Protein AF-A0A932MAD6-F1 (afdb_monomer)

Foldseek 3Di:
DDDDDDPPPPDDDDDPCNVCVVVVVDDDPVNDDDVPDDDDDDDDDPDPDDDDPDDDCPVVD

Radius of gyration: 25.14 Å; Cα contacts (8 Å, |Δi|>4): 6; chains: 1; bounding box: 43×48×54 Å

Solvent-accessible surface area (backbone atoms only — not comparable to full-atom values): 4730 Å² total; per-residue (Å²): 129,87,80,81,87,55,98,60,69,94,56,96,68,84,59,90,68,48,62,37,59,77,71,64,68,56,82,50,88,85,71,68,83,59,94,87,68,79,86,86,84,83,91,72,79,95,57,98,80,79,83,86,87,80,84,88,56,81,90,77,110

Sequence (61 aa):
MAQKEFSVVGKKIPRIDGYERVTGQAQYTGDYQLPGMLYARVLRSPYPHAKIISIDASKAE

Structure (mmCIF, N/CA/C/O backbone):
data_AF-A0A932MAD6-F1
#
_entry.id   AF-A0A932MAD6-F1
#
loop_
_atom_site.group_PDB
_atom_site.id
_atom_site.type_symbol
_atom_site.label_atom_id
_atom_site.label_alt_id
_atom_site.label_comp_id
_atom_site.label_asym_id
_atom_site.label_entity_id
_atom_site.label_seq_id
_atom_site.pdbx_PDB_ins_code
_atom_site.Cartn_x
_atom_site.Cartn_y
_atom_site.Cartn_z
_atom_site.occupancy
_atom_site.B_iso_or_equiv
_atom_site.auth_seq_id
_atom_site.auth_comp_id
_atom_site.auth_asym_id
_atom_site.auth_atom_id
_atom_site.pdbx_PDB_model_num
ATOM 1 N N . MET A 1 1 ? -18.173 35.647 29.516 1.00 49.97 1 MET A N 1
ATOM 2 C CA . MET A 1 1 ? -19.142 35.121 28.530 1.00 49.97 1 MET A CA 1
ATOM 3 C C . MET A 1 1 ? -19.611 33.763 29.019 1.00 49.97 1 MET A C 1
ATOM 5 O O . MET A 1 1 ? -18.759 32.971 29.399 1.00 49.97 1 MET A O 1
ATOM 9 N N . ALA A 1 2 ? -20.921 33.527 29.103 1.00 60.84 2 ALA A N 1
ATOM 10 C CA . ALA A 1 2 ? -21.455 32.253 29.582 1.00 60.84 2 ALA A CA 1
ATOM 11 C C . ALA A 1 2 ? -21.028 31.126 28.630 1.00 60.84 2 ALA A C 1
ATOM 13 O O . ALA A 1 2 ? -21.260 31.205 27.423 1.00 60.84 2 ALA A O 1
ATOM 14 N N . GLN A 1 3 ? -20.343 30.118 29.164 1.00 71.00 3 GLN A N 1
ATOM 15 C CA . GLN A 1 3 ? -19.878 28.975 28.391 1.00 71.00 3 GLN A CA 1
ATOM 16 C C . GLN A 1 3 ? -21.105 28.120 28.046 1.00 71.00 3 GLN A C 1
ATOM 18 O O . GLN A 1 3 ? -21.802 27.648 28.939 1.00 71.00 3 GLN A O 1
ATOM 23 N N . LYS A 1 4 ? -21.427 27.994 26.753 1.00 80.62 4 LYS A N 1
ATOM 24 C CA . LYS A 1 4 ? -22.522 27.132 26.285 1.00 80.62 4 LYS A CA 1
ATOM 25 C C . LYS A 1 4 ? -22.159 25.679 26.592 1.00 80.62 4 LYS A C 1
ATOM 27 O O . LYS A 1 4 ? -21.159 25.186 26.076 1.00 80.62 4 LYS A O 1
ATOM 32 N N . GLU A 1 5 ? -22.966 25.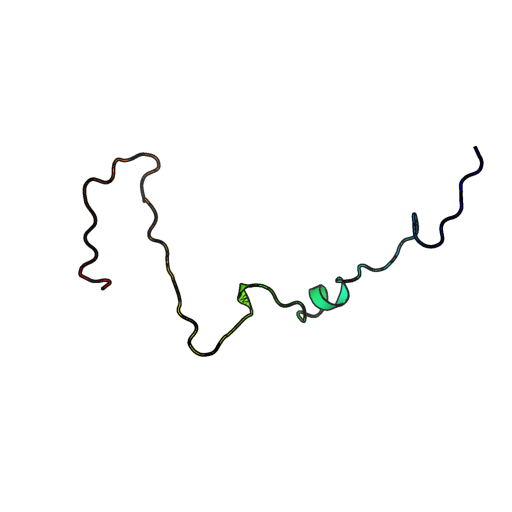003 27.405 1.00 85.69 5 GLU A N 1
ATOM 33 C CA . GLU A 1 5 ? -22.848 23.558 27.591 1.00 85.69 5 GLU A CA 1
ATOM 34 C C . GLU A 1 5 ? -23.361 22.838 26.342 1.00 85.69 5 GLU A C 1
ATOM 36 O O . GLU A 1 5 ? -24.521 22.974 25.947 1.00 85.69 5 GLU A O 1
ATOM 41 N N . PHE A 1 6 ? -22.480 22.072 25.706 1.00 89.44 6 PHE A N 1
ATOM 42 C CA . PHE A 1 6 ? -22.817 21.265 24.542 1.00 89.44 6 PHE A CA 1
ATOM 43 C C . PHE A 1 6 ? -23.019 19.805 24.944 1.00 89.44 6 PHE A C 1
ATOM 45 O O . PHE A 1 6 ? -22.331 19.262 25.811 1.00 89.44 6 PHE A O 1
ATOM 52 N N . SER A 1 7 ? -23.949 19.125 24.272 1.00 89.94 7 SER A N 1
ATOM 53 C CA . SER A 1 7 ? -24.230 17.710 24.529 1.00 89.94 7 SER A CA 1
ATOM 54 C C . SER A 1 7 ? -23.054 16.793 24.175 1.00 89.94 7 SER A C 1
ATOM 56 O O . SER A 1 7 ? -22.892 15.769 24.836 1.00 89.94 7 SER A O 1
ATOM 58 N N . VAL A 1 8 ? -22.223 17.173 23.196 1.00 90.25 8 VAL A N 1
ATOM 59 C CA . VAL A 1 8 ? -21.131 16.343 22.644 1.00 90.25 8 VAL A CA 1
ATOM 60 C C . VAL A 1 8 ? -19.785 17.078 22.601 1.00 90.25 8 VAL A C 1
ATOM 62 O O . VAL A 1 8 ? -18.753 16.495 22.926 1.00 90.25 8 VAL A O 1
ATOM 65 N N . VAL A 1 9 ? -19.773 18.358 22.215 1.00 90.94 9 VAL A N 1
ATOM 66 C CA . VAL A 1 9 ? -18.533 19.139 22.063 1.00 90.94 9 VAL A CA 1
ATOM 67 C C . VAL A 1 9 ? -17.850 19.317 23.422 1.00 90.94 9 VAL A C 1
ATOM 69 O O . VAL A 1 9 ? -18.484 19.730 24.387 1.00 90.94 9 VAL A O 1
ATOM 72 N N . GLY A 1 10 ? -16.554 19.0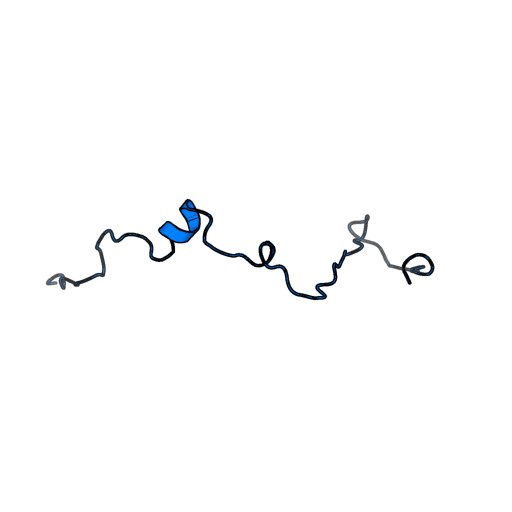00 23.493 1.00 90.94 10 GLY A N 1
ATOM 73 C CA . GLY A 1 10 ? -15.752 19.092 24.720 1.00 90.94 10 GLY A CA 1
ATOM 74 C C . GLY A 1 10 ? -15.805 17.857 25.628 1.00 90.94 10 GLY A C 1
ATOM 75 O O . GLY A 1 10 ? -15.124 17.835 26.650 1.00 90.94 10 GLY A O 1
ATOM 76 N N . LYS A 1 11 ? -16.565 16.812 25.268 1.00 91.19 11 LYS A N 1
ATOM 7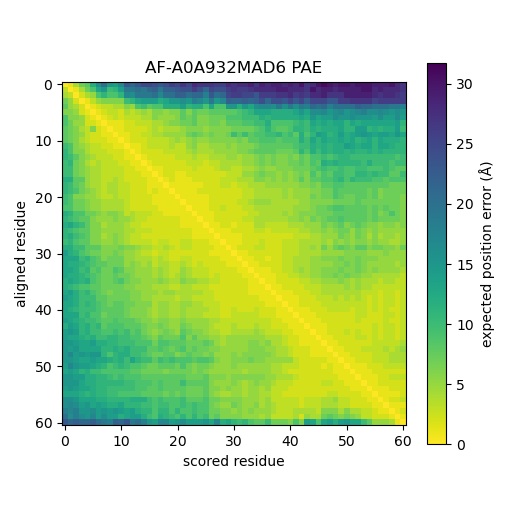7 C CA . LYS A 1 11 ? -16.650 15.568 26.050 1.00 91.19 11 LYS A CA 1
ATOM 78 C C . LYS A 1 11 ? -15.690 14.501 25.526 1.00 91.19 11 LYS A C 1
ATOM 80 O O . LYS A 1 11 ? -15.500 14.353 24.320 1.00 91.19 11 LYS A O 1
ATOM 85 N N . LYS A 1 12 ? -15.117 13.708 26.438 1.00 92.50 12 LYS A N 1
ATOM 86 C CA . LYS A 1 12 ? -14.301 12.532 26.100 1.00 92.50 12 LYS A CA 1
ATOM 87 C C . LYS A 1 12 ? -15.215 11.389 25.658 1.00 92.50 12 LYS A C 1
ATOM 89 O O . LYS A 1 12 ? -15.706 10.630 26.488 1.00 92.50 12 LYS A O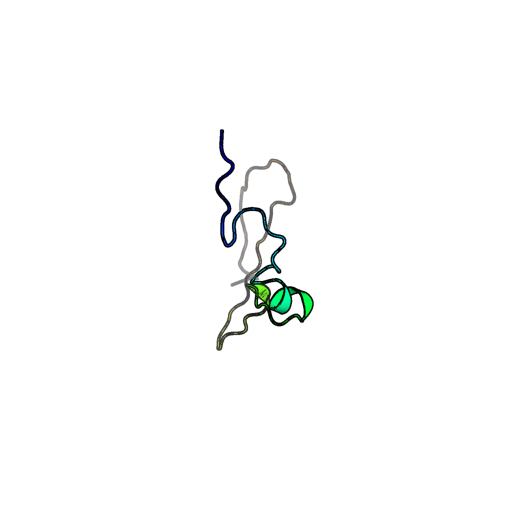 1
ATOM 94 N N . ILE A 1 13 ? -15.442 11.284 24.356 1.00 92.75 13 ILE A N 1
ATOM 95 C CA . ILE A 1 13 ? -16.232 10.211 23.748 1.00 92.75 13 ILE A CA 1
ATOM 96 C C . ILE A 1 13 ? -15.320 9.150 23.115 1.00 92.75 13 ILE A C 1
ATOM 98 O O . ILE A 1 13 ? -14.240 9.492 22.623 1.00 92.75 13 ILE A O 1
ATOM 102 N N . PRO A 1 14 ? -15.719 7.866 23.120 1.00 92.25 14 PRO A N 1
ATOM 103 C CA . PRO A 1 14 ? -15.034 6.837 22.353 1.00 92.25 14 PRO A CA 1
ATOM 104 C C . PRO A 1 14 ? -15.005 7.180 20.865 1.00 92.25 14 PRO A C 1
ATOM 106 O O . PRO A 1 14 ? -15.913 7.813 20.324 1.00 92.25 14 PRO A O 1
ATOM 109 N N . ARG A 1 15 ? -13.947 6.735 20.197 1.00 93.38 15 ARG A N 1
ATOM 110 C CA . ARG A 1 15 ? -13.776 6.928 18.763 1.00 93.38 15 ARG A CA 1
ATOM 111 C C . ARG A 1 15 ? -14.702 5.971 18.003 1.00 93.38 15 ARG A C 1
ATOM 113 O O . ARG A 1 15 ? -14.705 4.781 18.304 1.00 93.38 15 ARG A O 1
ATOM 120 N N . ILE A 1 16 ? -15.442 6.485 17.019 1.00 94.38 16 ILE A N 1
ATOM 121 C CA . ILE A 1 16 ? -16.477 5.736 16.278 1.00 94.38 16 ILE A CA 1
ATOM 122 C C . ILE A 1 16 ? -15.893 4.480 15.613 1.00 94.38 16 ILE A C 1
ATOM 124 O O . ILE A 1 16 ? -16.413 3.389 15.794 1.00 94.38 16 ILE A O 1
ATOM 128 N N . ASP A 1 17 ? -14.762 4.619 14.926 1.00 94.88 17 ASP A N 1
ATOM 129 C CA . ASP A 1 17 ? -14.032 3.534 14.253 1.00 94.88 17 ASP A CA 1
ATOM 130 C C . ASP A 1 17 ? -13.024 2.822 15.177 1.00 94.88 17 ASP A C 1
ATOM 132 O O . ASP A 1 17 ? -12.215 2.010 14.730 1.00 94.88 17 ASP A O 1
ATOM 136 N N . GLY A 1 18 ? -13.020 3.140 16.477 1.00 95.44 18 GLY A N 1
ATOM 137 C CA . GLY A 1 18 ? -12.036 2.617 17.424 1.00 95.44 18 GLY A CA 1
ATOM 138 C C . GLY A 1 18 ? -12.124 1.103 17.587 1.00 95.44 18 GLY A C 1
ATOM 139 O O . GLY A 1 18 ? -11.104 0.424 17.526 1.00 95.44 18 GLY A O 1
ATOM 140 N N . TYR A 1 19 ? -13.340 0.581 17.756 1.00 96.25 19 TYR A 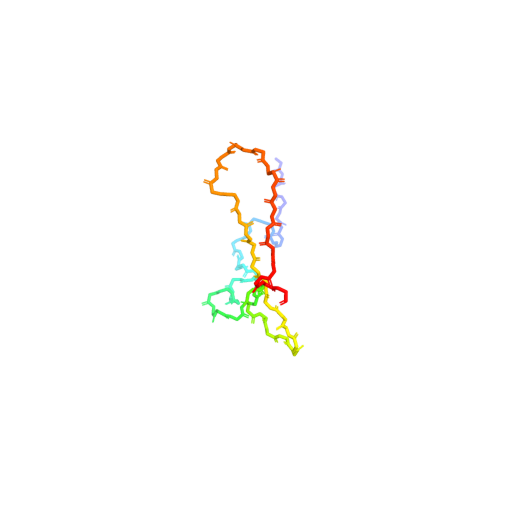N 1
ATOM 141 C CA . TYR A 1 19 ? -13.581 -0.845 17.972 1.00 96.25 19 TYR A CA 1
ATOM 142 C C . TYR A 1 19 ? -13.145 -1.695 16.773 1.00 96.25 19 TYR A C 1
ATOM 144 O O . TYR A 1 19 ? -12.376 -2.641 16.933 1.00 96.25 19 TYR A O 1
ATOM 152 N N . GLU A 1 20 ? -13.566 -1.321 15.564 1.00 96.50 20 GLU A N 1
ATOM 153 C CA . GLU A 1 20 ? -13.242 -2.056 14.335 1.00 96.50 20 GLU A CA 1
ATOM 154 C C . GLU A 1 20 ? -11.729 -2.108 14.083 1.00 96.50 20 GLU A C 1
ATOM 156 O O . GLU A 1 20 ? -11.193 -3.137 13.672 1.00 96.50 20 GLU A O 1
ATOM 161 N N . ARG A 1 21 ? -11.009 -1.021 14.396 1.00 95.50 21 ARG A N 1
ATOM 162 C CA . ARG A 1 21 ? -9.547 -0.966 14.255 1.00 95.50 21 ARG A CA 1
ATOM 163 C C . ARG A 1 21 ? -8.813 -1.854 15.255 1.00 95.50 21 ARG A C 1
ATOM 165 O O . ARG A 1 21 ? -7.841 -2.493 14.869 1.00 95.50 21 ARG A O 1
ATOM 172 N N . VAL A 1 22 ? -9.233 -1.882 16.524 1.00 96.62 22 VAL A N 1
ATOM 173 C CA . VAL A 1 22 ? -8.527 -2.669 17.559 1.00 96.62 22 VAL A CA 1
ATOM 174 C C . VAL A 1 22 ? -8.859 -4.159 17.508 1.00 96.62 22 VAL A C 1
ATOM 176 O O . VAL A 1 22 ? -8.089 -4.969 18.011 1.00 96.62 22 VAL A O 1
ATOM 179 N N . THR A 1 23 ? -9.989 -4.522 16.904 1.00 96.50 23 THR A N 1
ATOM 180 C CA . THR A 1 23 ? -10.425 -5.918 16.736 1.00 96.50 23 THR A CA 1
ATOM 181 C C . THR A 1 23 ? -9.958 -6.546 15.424 1.00 96.50 23 THR A C 1
ATOM 183 O O . THR A 1 23 ? -10.097 -7.753 15.255 1.00 96.50 23 THR A O 1
ATOM 186 N N . GLY A 1 24 ? -9.415 -5.751 14.495 1.00 95.12 24 GLY A N 1
ATOM 187 C CA . GLY A 1 24 ? -9.050 -6.208 13.151 1.00 95.12 24 GLY A CA 1
ATOM 188 C C . GLY A 1 24 ? -10.245 -6.395 12.211 1.00 95.12 24 GLY A C 1
ATOM 189 O O . GLY A 1 24 ? -10.099 -7.013 11.164 1.00 95.12 24 GLY A O 1
ATOM 190 N N . GLN A 1 25 ? -11.425 -5.882 12.573 1.00 96.06 25 GLN A N 1
ATOM 191 C CA . GLN A 1 25 ? -12.623 -5.932 11.727 1.00 96.06 25 GLN A CA 1
ATOM 192 C C . GLN A 1 25 ? -12.628 -4.851 10.640 1.00 96.06 25 GLN A C 1
ATOM 194 O O . GLN A 1 25 ? -13.320 -4.996 9.635 1.00 96.06 25 GLN A O 1
ATOM 199 N N . ALA A 1 26 ? -11.873 -3.766 10.832 1.00 96.38 26 ALA A N 1
ATOM 200 C CA . ALA A 1 26 ? -11.741 -2.715 9.832 1.00 96.38 26 ALA A CA 1
ATOM 201 C C . ALA A 1 26 ? -11.067 -3.259 8.562 1.00 96.38 26 ALA A C 1
ATOM 203 O O . ALA A 1 26 ? -9.930 -3.721 8.622 1.00 96.38 26 ALA A O 1
ATOM 204 N N . GLN A 1 27 ? -11.755 -3.158 7.423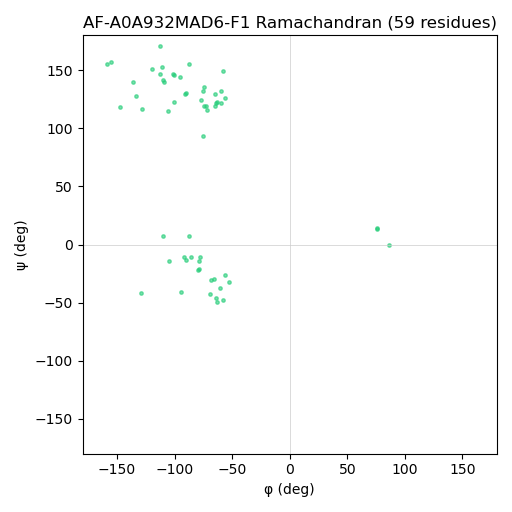 1.00 95.88 27 GLN A N 1
ATOM 205 C CA . GLN A 1 27 ? -11.228 -3.545 6.113 1.00 95.88 27 GLN A CA 1
ATOM 206 C C . GLN A 1 27 ? -10.535 -2.365 5.426 1.00 95.88 27 GLN A C 1
ATOM 208 O O . GLN A 1 27 ? -11.102 -1.277 5.288 1.00 95.88 27 GLN A O 1
ATOM 213 N N . TYR A 1 28 ? -9.325 -2.598 4.937 1.00 95.31 28 TYR A N 1
ATOM 214 C CA . TYR A 1 28 ? -8.535 -1.669 4.140 1.00 95.31 28 TYR A CA 1
ATOM 215 C C . TYR A 1 28 ? -8.377 -2.186 2.710 1.00 95.31 28 TYR A C 1
ATOM 217 O O . TYR A 1 28 ? -8.695 -3.328 2.393 1.00 95.31 28 TYR A O 1
ATOM 225 N N . THR A 1 29 ? -7.846 -1.347 1.818 1.00 95.62 29 THR A N 1
ATOM 226 C CA . THR A 1 29 ? -7.682 -1.677 0.392 1.00 95.62 29 THR A CA 1
ATOM 227 C C . THR A 1 29 ? -6.935 -2.995 0.151 1.00 95.62 29 THR A C 1
ATOM 229 O O . THR A 1 29 ? -7.225 -3.681 -0.821 1.00 95.62 29 THR A O 1
ATOM 232 N N . GLY A 1 30 ? -5.992 -3.356 1.028 1.00 93.69 30 GLY A N 1
ATOM 233 C CA . GLY A 1 30 ? -5.229 -4.604 0.930 1.00 93.69 30 GLY A CA 1
ATOM 234 C C . GLY A 1 30 ? -5.964 -5.858 1.412 1.00 93.69 30 GLY A C 1
ATOM 235 O O . GLY A 1 30 ? -5.508 -6.957 1.113 1.00 93.69 30 GLY A O 1
ATOM 236 N N . ASP A 1 31 ? -7.083 -5.707 2.123 1.00 95.69 31 ASP A N 1
ATOM 237 C CA . ASP A 1 31 ? -7.825 -6.828 2.716 1.00 95.69 31 ASP A CA 1
ATOM 238 C C . ASP A 1 31 ? -8.885 -7.395 1.760 1.00 95.69 31 ASP A C 1
ATOM 240 O O . ASP A 1 31 ? -9.423 -8.480 1.981 1.00 95.69 31 ASP A O 1
ATOM 244 N N . TYR A 1 32 ? -9.192 -6.674 0.678 1.00 95.44 32 TYR A N 1
ATOM 245 C CA . TYR A 1 32 ? -10.164 -7.112 -0.314 1.00 95.44 32 TYR A CA 1
ATOM 246 C C . TYR A 1 32 ? -9.606 -8.226 -1.206 1.00 95.44 32 TYR A C 1
ATOM 248 O O . TYR A 1 32 ? -8.501 -8.142 -1.738 1.00 95.44 32 TYR A O 1
ATOM 256 N N . GLN A 1 33 ? -10.432 -9.246 -1.438 1.00 95.31 33 GLN A N 1
ATOM 257 C CA . GLN A 1 33 ? -10.210 -10.287 -2.438 1.00 95.31 33 GLN A CA 1
ATOM 258 C C . GLN A 1 33 ? -11.468 -10.400 -3.295 1.00 95.31 33 GLN A C 1
ATOM 260 O O . GLN A 1 33 ? -12.546 -10.713 -2.790 1.00 95.31 33 GLN A O 1
ATOM 265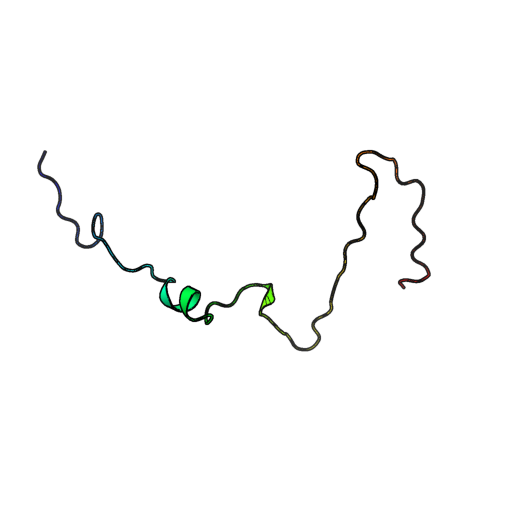 N N . LEU A 1 34 ? -11.342 -10.107 -4.589 1.00 95.94 34 LEU A N 1
ATOM 266 C CA . LEU A 1 34 ? -12.460 -10.102 -5.532 1.00 95.94 34 LEU A CA 1
ATOM 267 C C . LEU A 1 34 ? -12.303 -11.241 -6.555 1.00 95.94 34 LEU A C 1
ATOM 269 O O . LEU A 1 34 ? -11.173 -11.553 -6.944 1.00 95.94 34 LEU A O 1
ATOM 273 N N . PRO A 1 35 ? -13.402 -11.856 -7.032 1.00 97.62 35 PRO A N 1
ATOM 274 C CA . PRO A 1 35 ? -13.333 -12.832 -8.116 1.00 97.62 35 PRO A CA 1
ATOM 275 C C . PRO A 1 35 ? -12.659 -12.235 -9.359 1.00 97.62 35 PRO A C 1
ATOM 277 O O . PRO A 1 35 ? -13.061 -11.179 -9.841 1.00 97.62 35 PRO A O 1
ATOM 280 N N . GLY A 1 36 ? -11.624 -12.906 -9.872 1.00 96.88 36 GLY A N 1
ATOM 281 C CA . GLY A 1 36 ? -10.869 -12.441 -11.042 1.00 96.88 36 GLY A CA 1
ATOM 282 C C . GLY A 1 36 ? -9.899 -11.282 -10.778 1.00 96.88 36 GLY A C 1
ATOM 283 O O . GLY A 1 36 ? -9.438 -10.661 -11.733 1.00 96.88 36 GLY A O 1
ATOM 284 N N . MET A 1 37 ? -9.577 -10.972 -9.515 1.00 97.62 37 MET A N 1
ATOM 285 C CA . MET A 1 37 ? -8.616 -9.918 -9.183 1.00 97.62 37 MET A CA 1
ATOM 286 C C . MET A 1 37 ? -7.232 -10.208 -9.783 1.00 97.62 37 MET A C 1
ATOM 288 O O . MET A 1 37 ? -6.610 -11.228 -9.489 1.00 97.62 37 MET A O 1
ATOM 292 N N . LEU A 1 38 ? -6.747 -9.280 -10.609 1.00 96.31 38 LEU A N 1
ATOM 293 C CA . LEU A 1 38 ? -5.389 -9.301 -11.143 1.00 96.31 38 LEU A CA 1
ATOM 294 C C . LEU A 1 38 ? -4.423 -8.594 -10.190 1.00 96.31 38 LEU A C 1
ATOM 296 O O . LEU A 1 38 ? -4.805 -7.699 -9.435 1.00 96.31 38 LEU A O 1
ATOM 300 N N . TYR A 1 39 ? -3.149 -8.965 -10.279 1.00 94.56 39 TYR A N 1
ATOM 301 C CA . TYR A 1 39 ? -2.066 -8.350 -9.520 1.00 94.56 39 TYR A CA 1
ATOM 302 C C . TYR A 1 39 ? -1.181 -7.530 -10.453 1.00 94.56 39 TYR A C 1
ATOM 304 O O . TYR A 1 39 ? -0.871 -7.956 -11.563 1.00 94.56 39 TYR A O 1
ATOM 312 N N . ALA A 1 40 ? -0.746 -6.361 -9.989 1.00 94.31 40 ALA A N 1
ATOM 313 C CA . ALA A 1 40 ? 0.143 -5.480 -10.734 1.00 94.31 40 ALA A CA 1
ATOM 314 C C . ALA A 1 40 ? 1.446 -5.247 -9.967 1.00 94.31 40 ALA A C 1
ATOM 316 O O . ALA A 1 40 ? 1.478 -5.242 -8.734 1.00 94.31 40 ALA A O 1
ATOM 317 N N . ARG A 1 41 ? 2.530 -4.998 -10.705 1.00 94.81 41 ARG A N 1
ATOM 318 C CA . ARG A 1 41 ? 3.823 -4.597 -10.147 1.00 94.81 41 ARG A CA 1
ATOM 319 C C . ARG A 1 41 ? 4.408 -3.464 -10.974 1.00 94.81 41 ARG A C 1
ATOM 321 O O . ARG A 1 41 ? 4.340 -3.478 -12.196 1.00 94.81 41 ARG A O 1
ATOM 328 N N . VAL A 1 42 ? 5.013 -2.495 -10.294 1.00 95.75 42 VAL A N 1
ATOM 329 C CA . VAL A 1 42 ? 5.635 -1.332 -10.933 1.00 95.75 42 VAL A CA 1
ATOM 330 C C . VAL A 1 42 ? 7.146 -1.535 -11.018 1.00 95.75 42 VAL A C 1
ATOM 332 O O . VAL A 1 42 ? 7.804 -1.697 -9.987 1.00 95.75 42 VAL A O 1
ATOM 335 N N . LEU A 1 43 ? 7.699 -1.485 -12.232 1.00 95.12 43 LEU A N 1
ATOM 336 C CA . LEU A 1 43 ? 9.139 -1.351 -12.455 1.00 95.12 43 LEU A CA 1
ATOM 337 C C . LEU A 1 43 ? 9.541 0.109 -12.210 1.00 95.12 43 LEU A C 1
ATOM 339 O O . LEU A 1 43 ? 8.972 1.025 -12.799 1.00 95.12 43 LEU A O 1
ATOM 343 N N . ARG A 1 44 ? 10.505 0.334 -11.315 1.00 96.56 44 ARG A N 1
ATOM 344 C CA . ARG A 1 44 ? 10.983 1.676 -10.949 1.00 96.56 44 ARG A CA 1
ATOM 345 C C . ARG A 1 44 ? 12.403 1.889 -11.456 1.00 96.56 44 ARG A C 1
ATOM 347 O O . ARG A 1 44 ? 13.165 0.934 -11.581 1.00 96.56 44 ARG A O 1
ATOM 354 N N . SER A 1 45 ? 12.754 3.148 -11.711 1.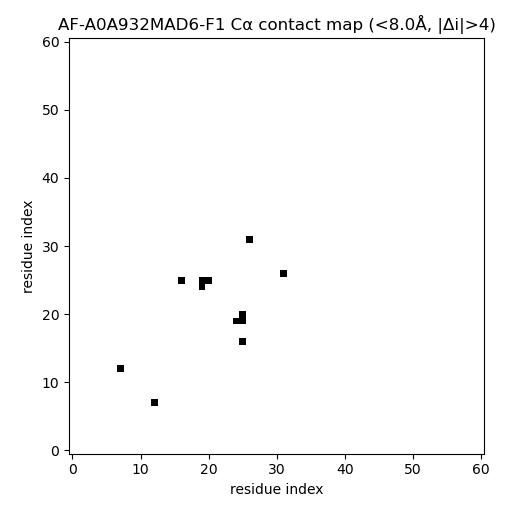00 96.44 45 SER A N 1
ATOM 355 C CA . SER A 1 45 ? 14.124 3.523 -12.066 1.00 96.44 45 SER A CA 1
ATOM 356 C C . SER A 1 45 ? 15.092 3.137 -10.940 1.00 96.44 45 SER A C 1
ATOM 358 O O . SER A 1 45 ? 14.824 3.480 -9.786 1.00 96.44 45 SER A O 1
ATOM 360 N N . PRO A 1 46 ? 16.225 2.482 -11.246 1.00 96.19 46 PRO A N 1
ATOM 361 C CA . PRO A 1 46 ? 17.296 2.280 -10.275 1.00 96.19 46 PRO A CA 1
ATOM 362 C C . PRO A 1 46 ? 18.148 3.547 -10.079 1.00 96.19 46 PRO A C 1
ATOM 364 O O . PRO A 1 46 ? 18.958 3.601 -9.158 1.00 96.19 46 PRO A O 1
ATOM 367 N N . TYR A 1 47 ? 17.977 4.564 -10.933 1.00 97.31 47 TYR A N 1
ATOM 368 C CA . TYR A 1 47 ? 18.752 5.803 -10.907 1.00 97.31 47 TYR A CA 1
ATOM 369 C C . TYR A 1 47 ? 17.896 6.997 -10.460 1.00 97.31 47 TYR A C 1
ATOM 371 O O . TYR A 1 47 ? 16.747 7.114 -10.899 1.00 97.31 47 TYR A O 1
ATOM 379 N N . PRO A 1 48 ? 18.452 7.925 -9.659 1.00 97.06 48 PRO A N 1
ATOM 380 C CA . PRO A 1 48 ? 17.741 9.128 -9.220 1.00 97.06 48 PRO A CA 1
ATOM 381 C C . PRO A 1 48 ? 17.480 10.122 -10.364 1.00 97.06 48 PRO A C 1
ATOM 383 O O . PRO A 1 48 ? 16.472 10.820 -10.347 1.00 97.06 48 PRO A O 1
ATOM 386 N N . HIS A 1 49 ? 18.362 10.173 -11.369 1.00 97.81 49 HIS A N 1
ATOM 387 C CA . HIS A 1 49 ? 18.188 10.980 -12.575 1.00 97.81 49 HIS A CA 1
ATOM 388 C C . HIS A 1 49 ? 18.832 10.279 -13.772 1.00 97.81 49 HIS A C 1
ATOM 390 O O . HIS A 1 49 ? 20.040 10.048 -13.793 1.00 97.81 49 HIS A O 1
ATOM 396 N N . ALA A 1 50 ? 18.024 9.935 -14.769 1.00 96.38 50 ALA A N 1
ATOM 397 C CA . ALA A 1 50 ? 18.473 9.319 -16.008 1.00 96.38 50 ALA A CA 1
ATOM 398 C C . ALA A 1 50 ? 17.428 9.543 -17.105 1.00 96.38 50 ALA A C 1
ATOM 400 O O . ALA A 1 50 ? 16.240 9.709 -16.824 1.00 96.38 50 ALA A O 1
ATOM 401 N N . LYS A 1 51 ? 17.867 9.509 -18.364 1.00 97.19 51 LYS A N 1
ATOM 402 C CA . LYS A 1 51 ? 16.971 9.467 -19.521 1.00 97.19 51 LYS A CA 1
ATOM 403 C C . LYS A 1 51 ? 16.706 8.008 -19.888 1.00 97.19 51 LYS A C 1
ATOM 405 O O . LYS A 1 51 ? 17.652 7.243 -20.053 1.00 97.19 51 LYS A O 1
ATOM 410 N N . ILE A 1 52 ? 15.440 7.630 -20.050 1.00 96.75 52 ILE A N 1
ATOM 411 C CA . ILE A 1 52 ? 15.074 6.314 -20.589 1.00 96.75 52 ILE A CA 1
ATOM 412 C C . ILE A 1 52 ? 15.340 6.337 -22.098 1.00 96.75 52 ILE A C 1
ATOM 414 O O . ILE A 1 52 ? 14.777 7.169 -22.808 1.00 96.75 52 ILE A O 1
ATOM 418 N N . ILE A 1 53 ? 16.222 5.457 -22.576 1.00 97.69 53 ILE A N 1
ATOM 419 C CA . ILE A 1 53 ? 16.556 5.335 -24.005 1.00 97.69 53 ILE A CA 1
ATOM 420 C C . ILE A 1 53 ? 15.692 4.251 -24.661 1.00 97.69 53 ILE A C 1
ATOM 422 O O . ILE A 1 53 ? 15.191 4.450 -25.763 1.00 97.69 53 ILE A O 1
ATOM 426 N N . SER A 1 54 ? 15.484 3.128 -23.973 1.00 96.44 54 SER A N 1
ATOM 427 C CA . SER A 1 54 ? 14.693 1.992 -24.451 1.00 96.44 54 SER A CA 1
ATOM 428 C C . SER A 1 54 ? 14.148 1.168 -23.280 1.00 96.44 54 SER A C 1
ATOM 430 O O . SER A 1 54 ? 14.725 1.179 -22.191 1.00 96.44 54 SER A O 1
ATOM 432 N N . ILE A 1 55 ? 13.064 0.427 -23.518 1.00 95.06 55 ILE A N 1
ATOM 433 C CA . ILE A 1 55 ? 12.506 -0.587 -22.613 1.00 95.06 55 ILE A CA 1
ATOM 434 C C . ILE A 1 55 ? 12.209 -1.826 -23.464 1.00 95.06 55 ILE A C 1
ATOM 436 O O . ILE A 1 55 ? 11.537 -1.706 -24.483 1.00 95.06 55 ILE A O 1
ATOM 440 N N . ASP A 1 56 ? 12.709 -2.991 -23.054 1.00 95.44 56 ASP A N 1
ATOM 441 C CA . ASP A 1 56 ? 12.354 -4.289 -23.640 1.00 95.44 56 ASP A CA 1
ATOM 442 C C . ASP A 1 56 ? 11.437 -5.032 -22.662 1.00 95.44 56 ASP A C 1
ATOM 444 O O . ASP A 1 56 ? 11.842 -5.348 -21.540 1.00 95.44 56 ASP A O 1
ATOM 448 N N . ALA A 1 57 ? 10.192 -5.259 -23.082 1.00 95.44 57 ALA A N 1
ATOM 449 C CA . ALA A 1 57 ? 9.155 -5.929 -22.302 1.00 95.44 57 ALA A CA 1
ATOM 450 C C . ALA A 1 57 ? 8.803 -7.327 -22.842 1.00 95.44 57 ALA A C 1
ATOM 452 O O . ALA A 1 57 ? 7.899 -7.960 -22.309 1.00 95.44 57 ALA A O 1
ATOM 453 N N . SER A 1 58 ? 9.540 -7.850 -23.829 1.00 96.88 58 SER A N 1
ATOM 454 C CA . SER A 1 58 ? 9.209 -9.102 -24.538 1.00 96.88 58 SER A CA 1
ATOM 455 C C . SER A 1 58 ? 9.044 -10.338 -23.643 1.00 96.88 58 SER A C 1
ATOM 457 O O . SER A 1 58 ? 8.342 -11.275 -23.998 1.00 96.88 58 SER A O 1
ATOM 459 N N . LYS A 1 59 ? 9.689 -10.362 -22.471 1.00 93.44 59 LYS A N 1
ATOM 460 C CA . LYS A 1 59 ? 9.566 -11.458 -21.490 1.00 93.44 59 LYS A CA 1
ATOM 461 C C . LYS A 1 59 ? 8.377 -11.313 -20.533 1.00 93.44 59 LYS A C 1
ATOM 463 O O . LYS A 1 59 ? 8.149 -12.219 -19.736 1.00 93.44 59 LYS A O 1
ATOM 468 N N . ALA A 1 60 ? 7.721 -10.156 -20.522 1.00 89.75 60 ALA A N 1
ATOM 469 C CA . ALA A 1 60 ? 6.643 -9.817 -19.596 1.00 89.75 60 ALA A CA 1
ATOM 470 C C . ALA A 1 60 ? 5.248 -9.853 -20.245 1.00 89.75 60 ALA A C 1
ATOM 472 O O . ALA A 1 60 ? 4.264 -9.808 -19.507 1.00 89.75 60 ALA A O 1
ATOM 473 N N . GLU A 1 61 ? 5.183 -9.897 -21.578 1.00 75.56 61 GLU A N 1
ATOM 474 C CA . GLU A 1 61 ? 3.956 -9.951 -22.387 1.00 75.56 61 GLU A CA 1
ATOM 475 C C . GLU A 1 61 ? 3.430 -11.379 -22.590 1.00 75.56 61 GLU A C 1
ATOM 477 O O . GLU A 1 61 ? 4.250 -12.327 -22.630 1.00 75.56 61 GLU A O 1
#

Mean predicted aligned error: 6.88 Å

pLDDT: mean 92.6, std 8.45, range [49.97, 97.81]

Secondary structure (DSSP, 8-state):
-PPPPPSSTTS-PPPTTHHHHHHT----TTT---TT---------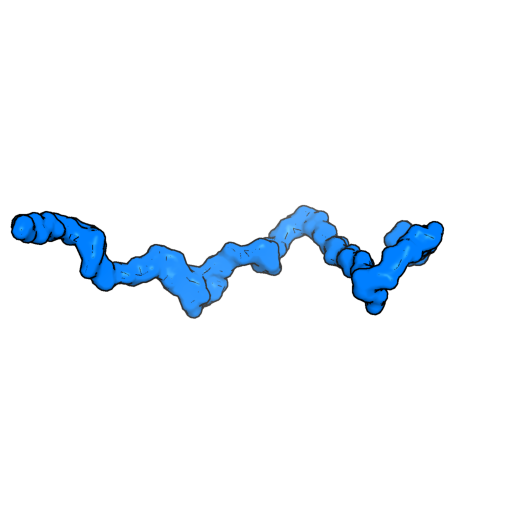SSSS--------TTT-